Protein AF-A0A8T6VQS1-F1 (afdb_monomer_lite)

Structure (mmCIF, N/CA/C/O backbone):
data_AF-A0A8T6VQS1-F1
#
_entry.id   AF-A0A8T6VQS1-F1
#
loop_
_atom_site.group_PDB
_atom_site.id
_atom_site.type_symbol
_atom_site.label_atom_id
_atom_site.label_alt_id
_atom_site.label_comp_id
_atom_site.label_asym_id
_atom_site.label_entity_id
_atom_site.label_seq_id
_atom_site.pdbx_PDB_ins_code
_atom_site.Cartn_x
_atom_site.Cartn_y
_atom_site.Cartn_z
_atom_site.occupancy
_atom_site.B_iso_or_equiv
_atom_site.auth_seq_id
_atom_site.auth_comp_id
_atom_site.auth_asym_id
_atom_site.auth_atom_id
_atom_site.pdbx_PDB_model_num
ATOM 1 N N . MET A 1 1 ? -1.093 -9.844 -14.361 1.00 77.44 1 MET A N 1
ATOM 2 C CA . MET A 1 1 ? -1.292 -9.300 -12.995 1.00 77.44 1 MET A CA 1
ATOM 3 C C . MET A 1 1 ? 0.017 -8.751 -12.432 1.00 77.44 1 MET A C 1
ATOM 5 O O . MET A 1 1 ? 0.107 -7.544 -12.285 1.00 77.44 1 MET A O 1
ATOM 9 N N . TRP A 1 2 ? 1.044 -9.577 -12.190 1.00 84.19 2 TRP A N 1
ATOM 10 C CA . TRP A 1 2 ? 2.351 -9.124 -11.668 1.00 84.19 2 TRP A CA 1
ATOM 11 C C . TRP A 1 2 ? 3.082 -8.111 -12.559 1.00 84.19 2 TRP A C 1
ATOM 13 O O . TRP A 1 2 ? 3.766 -7.229 -12.060 1.00 84.19 2 TRP A O 1
ATOM 23 N N . SER A 1 3 ? 2.855 -8.177 -13.871 1.00 89.38 3 SER A N 1
ATOM 24 C CA . SER A 1 3 ? 3.388 -7.246 -14.874 1.00 89.38 3 SER A CA 1
ATOM 25 C C . SER A 1 3 ? 2.996 -5.778 -14.670 1.00 89.38 3 SER A C 1
ATOM 27 O O . SER A 1 3 ? 3.643 -4.903 -15.232 1.00 89.38 3 SER A O 1
ATOM 29 N N . HIS A 1 4 ? 1.945 -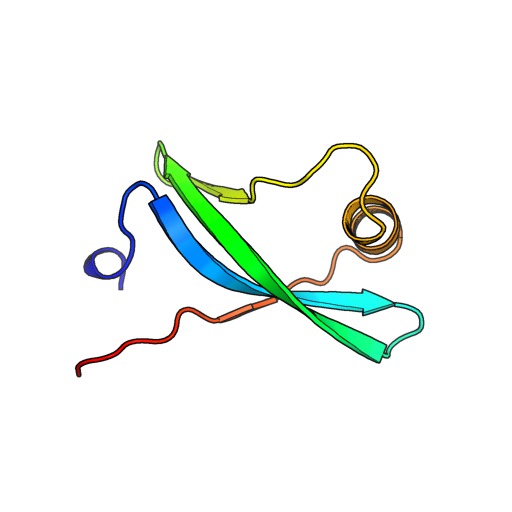5.493 -13.894 1.00 90.25 4 HIS A N 1
ATOM 30 C CA . HIS A 1 4 ? 1.531 -4.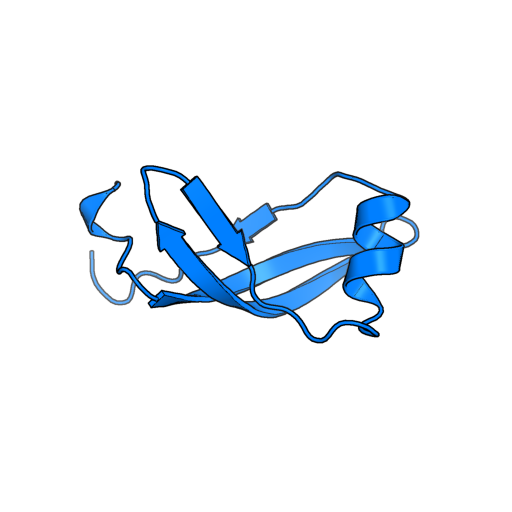121 -13.585 1.00 90.25 4 HIS A CA 1
ATOM 31 C C . HIS A 1 4 ? 2.249 -3.546 -12.352 1.00 90.25 4 HIS A C 1
ATOM 33 O O . HIS A 1 4 ? 1.997 -2.403 -11.980 1.00 90.25 4 HIS A O 1
ATOM 39 N N . PHE A 1 5 ? 3.113 -4.323 -11.689 1.00 92.06 5 PHE A N 1
ATOM 40 C CA . PHE A 1 5 ? 3.817 -3.900 -10.482 1.00 92.06 5 PHE A CA 1
ATOM 41 C C . PHE A 1 5 ? 5.282 -3.581 -10.764 1.00 92.06 5 PHE A C 1
ATOM 43 O O . PHE A 1 5 ? 6.117 -4.476 -10.857 1.00 92.06 5 PHE A O 1
ATOM 50 N N . GLN A 1 6 ? 5.574 -2.285 -10.872 1.00 93.06 6 GLN A N 1
ATOM 51 C CA . GLN A 1 6 ? 6.937 -1.755 -10.919 1.00 93.06 6 GLN A CA 1
ATOM 52 C C . GLN A 1 6 ? 7.602 -1.823 -9.537 1.00 93.06 6 GLN A C 1
ATOM 54 O O . GLN A 1 6 ? 6.907 -1.886 -8.519 1.00 93.06 6 GLN A O 1
ATOM 59 N N . ASP A 1 7 ? 8.934 -1.731 -9.498 1.00 94.06 7 ASP A N 1
ATOM 60 C CA . ASP A 1 7 ? 9.718 -1.714 -8.253 1.00 94.06 7 ASP A CA 1
ATOM 61 C C . ASP A 1 7 ? 9.212 -0.652 -7.268 1.00 94.06 7 ASP A C 1
ATOM 63 O O . ASP A 1 7 ? 9.115 -0.908 -6.067 1.00 94.06 7 ASP A O 1
ATOM 67 N N . MET A 1 8 ? 8.840 0.531 -7.776 1.00 94.38 8 MET A N 1
ATOM 68 C CA . MET A 1 8 ? 8.202 1.601 -7.011 1.00 94.38 8 MET A CA 1
ATOM 69 C C . MET A 1 8 ? 7.123 2.294 -7.843 1.00 94.38 8 MET A C 1
ATOM 71 O O . MET A 1 8 ? 7.397 2.746 -8.950 1.00 94.38 8 MET A O 1
ATOM 75 N N . GLN A 1 9 ? 5.913 2.431 -7.299 1.00 94.00 9 GLN A N 1
ATOM 76 C CA . GLN A 1 9 ? 4.821 3.152 -7.965 1.00 94.00 9 GLN A CA 1
ATOM 77 C C . GLN A 1 9 ? 3.786 3.707 -6.982 1.00 94.00 9 GLN A C 1
ATOM 79 O O . GLN A 1 9 ? 3.727 3.306 -5.818 1.00 94.00 9 GLN A O 1
ATOM 84 N N . HIS A 1 10 ? 2.947 4.632 -7.449 1.00 93.50 10 HIS A N 1
ATOM 85 C CA . HIS A 1 10 ? 1.857 5.181 -6.648 1.00 93.50 10 HIS A CA 1
ATOM 86 C C . HIS A 1 10 ? 0.620 4.283 -6.681 1.00 93.50 10 HIS A C 1
ATOM 88 O O . HIS A 1 10 ? 0.171 3.862 -7.744 1.00 93.50 10 HIS A O 1
ATOM 94 N N . ILE A 1 11 ? 0.041 4.043 -5.506 1.00 94.50 11 ILE A N 1
ATOM 95 C CA . ILE A 1 11 ? -1.260 3.386 -5.340 1.00 94.50 11 ILE A CA 1
ATOM 96 C C . ILE A 1 11 ? -2.137 4.196 -4.388 1.00 94.50 11 ILE A C 1
ATOM 98 O O . ILE A 1 11 ? -1.645 5.045 -3.637 1.00 94.50 11 ILE A O 1
ATOM 102 N N . PHE A 1 12 ? -3.435 3.908 -4.373 1.00 94.25 12 PHE A N 1
ATOM 103 C CA . PHE A 1 12 ? -4.345 4.412 -3.347 1.00 94.25 12 PHE A CA 1
ATOM 104 C C . PHE A 1 12 ? -4.502 3.365 -2.249 1.00 94.25 12 PHE A C 1
ATOM 106 O O . PHE A 1 12 ? -4.946 2.258 -2.529 1.00 94.25 12 PHE A O 1
ATOM 113 N N . LEU A 1 13 ? -4.154 3.705 -1.007 1.00 93.00 13 LEU A N 1
ATOM 114 C CA . LEU A 1 13 ? -4.328 2.831 0.154 1.00 93.00 13 LEU A CA 1
ATOM 115 C C . LEU A 1 13 ? -5.550 3.273 0.958 1.00 93.00 13 LEU A C 1
ATOM 117 O O . LEU A 1 13 ? -5.621 4.422 1.408 1.00 93.00 13 LEU A O 1
ATOM 121 N N . ALA A 1 14 ? -6.467 2.341 1.188 1.00 91.75 14 ALA A N 1
ATOM 122 C CA . ALA A 1 14 ? -7.604 2.489 2.075 1.00 91.75 14 ALA A CA 1
ATOM 123 C C . ALA A 1 14 ? -7.342 1.774 3.409 1.00 91.75 14 ALA A C 1
ATOM 125 O O . ALA A 1 14 ? -6.899 0.628 3.464 1.00 91.75 14 ALA A O 1
ATOM 126 N N . THR A 1 15 ? -7.641 2.465 4.504 1.00 90.06 15 THR A N 1
ATOM 127 C CA . THR A 1 15 ? -7.652 1.911 5.868 1.00 90.06 15 THR A CA 1
ATOM 128 C C . THR A 1 15 ? -8.974 2.257 6.538 1.00 90.06 15 THR A C 1
ATOM 130 O O . THR A 1 15 ? -9.556 3.294 6.215 1.00 90.06 15 THR A O 1
ATOM 133 N N . ALA A 1 16 ? -9.407 1.482 7.528 1.00 86.75 16 ALA A N 1
ATOM 134 C CA . ALA A 1 16 ? -10.620 1.782 8.285 1.00 86.75 16 ALA A CA 1
ATOM 135 C C . ALA A 1 16 ? -10.321 2.47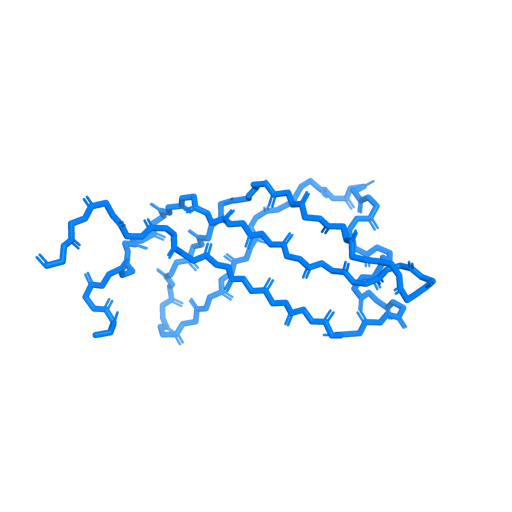3 9.628 1.00 86.75 16 ALA A C 1
ATOM 137 O O . ALA A 1 16 ? -9.558 1.970 10.452 1.00 86.75 16 ALA A O 1
ATOM 138 N N . GLU A 1 17 ? -10.990 3.594 9.894 1.00 82.75 17 GLU A N 1
ATOM 139 C CA . GLU A 1 17 ? -11.022 4.235 11.208 1.00 82.75 17 GLU A CA 1
ATOM 140 C C . GLU A 1 17 ? -12.473 4.410 11.656 1.00 82.75 17 GLU A C 1
ATOM 142 O O . GLU A 1 17 ? -13.248 5.068 10.972 1.00 82.75 17 GLU A O 1
ATOM 147 N N . LYS A 1 18 ? -12.861 3.831 12.804 1.00 83.38 18 LYS A N 1
ATOM 148 C CA . LYS A 1 18 ? -14.257 3.866 13.297 1.00 83.38 18 LYS A CA 1
ATOM 149 C C . LYS A 1 18 ? -15.273 3.426 12.218 1.00 83.38 18 LYS A C 1
ATOM 151 O O . LYS A 1 18 ? -16.327 4.035 12.078 1.00 83.38 18 LYS A O 1
ATOM 156 N N . ASN A 1 19 ? -14.923 2.395 11.443 1.00 79.75 19 ASN A N 1
ATOM 157 C CA . ASN A 1 19 ? -15.681 1.891 10.285 1.00 79.75 19 ASN A CA 1
ATOM 158 C C . ASN A 1 19 ? -15.865 2.890 9.127 1.00 79.75 19 ASN A C 1
ATOM 160 O O . ASN A 1 19 ? -16.688 2.658 8.249 1.00 79.75 19 ASN A O 1
ATOM 164 N N . GLN A 1 20 ? -15.082 3.970 9.086 1.00 85.50 20 GLN A N 1
ATOM 165 C CA . GLN A 1 20 ? -15.042 4.903 7.962 1.00 85.50 20 GLN A CA 1
ATOM 166 C C . GLN A 1 20 ? -13.747 4.712 7.160 1.00 85.50 20 GLN A C 1
ATOM 168 O O . GLN A 1 20 ? -12.666 4.629 7.761 1.00 85.50 20 GLN A O 1
ATOM 173 N N . PRO A 1 21 ? -13.817 4.645 5.819 1.00 84.81 21 PRO A N 1
ATOM 174 C CA . PRO A 1 21 ? -12.634 4.505 4.987 1.00 84.81 21 PRO A CA 1
ATOM 175 C C . PRO A 1 21 ? -11.827 5.807 4.954 1.00 84.81 21 PRO A C 1
ATOM 177 O O . PRO A 1 21 ? -12.361 6.911 4.842 1.00 84.81 21 PRO A O 1
ATOM 180 N N . ARG A 1 22 ? -10.504 5.673 5.021 1.00 88.44 22 ARG A N 1
ATOM 181 C CA . ARG A 1 22 ? -9.536 6.753 4.812 1.00 88.44 22 ARG A CA 1
ATOM 182 C C . ARG A 1 22 ? -8.637 6.374 3.642 1.00 88.44 22 ARG A C 1
ATOM 184 O O . ARG A 1 22 ? -7.736 5.551 3.810 1.00 88.44 22 ARG A O 1
ATOM 191 N N . VAL A 1 23 ? -8.892 6.976 2.483 1.00 90.44 23 VAL A N 1
ATOM 192 C CA . VAL A 1 23 ? -8.157 6.726 1.234 1.00 90.44 23 VAL A CA 1
ATOM 193 C C . VAL A 1 23 ? -7.100 7.803 1.030 1.00 90.44 23 VAL A C 1
ATOM 195 O O . VAL A 1 23 ? -7.369 8.987 1.234 1.00 90.44 23 VAL A O 1
ATOM 198 N N . ARG A 1 24 ? -5.886 7.402 0.651 1.00 90.31 24 ARG A N 1
ATOM 199 C CA . ARG A 1 24 ? -4.783 8.331 0.371 1.00 90.31 24 ARG A CA 1
ATOM 200 C C . ARG A 1 24 ? -3.770 7.729 -0.607 1.00 90.31 24 ARG A C 1
ATOM 202 O O . ARG A 1 24 ? -3.574 6.513 -0.565 1.00 90.31 24 ARG A O 1
ATOM 209 N N . PRO A 1 25 ? -3.095 8.546 -1.432 1.00 92.12 25 PRO A N 1
ATOM 210 C CA . PRO A 1 25 ? -1.984 8.067 -2.239 1.00 92.12 25 PRO A CA 1
ATOM 211 C C . PRO A 1 25 ? -0.786 7.713 -1.346 1.00 92.12 25 PRO A C 1
ATOM 213 O O . PRO A 1 25 ? -0.482 8.421 -0.380 1.00 92.12 25 PRO A O 1
ATOM 216 N N . VAL A 1 26 ? -0.113 6.610 -1.662 1.00 91.69 26 VAL A N 1
ATOM 217 C CA . VAL A 1 26 ? 1.159 6.188 -1.054 1.00 91.69 26 VAL A CA 1
ATOM 218 C C . VAL A 1 26 ? 2.053 5.552 -2.117 1.00 91.69 26 VAL A C 1
ATOM 220 O O . VAL A 1 26 ? 1.594 5.232 -3.214 1.00 91.69 26 VAL A O 1
ATOM 223 N N . THR A 1 27 ? 3.328 5.357 -1.791 1.00 93.94 27 THR A N 1
ATOM 224 C CA . THR A 1 27 ? 4.249 4.596 -2.639 1.00 93.94 27 THR A CA 1
ATOM 225 C C . THR A 1 27 ? 4.219 3.124 -2.238 1.00 93.94 27 THR A C 1
ATOM 227 O O . THR A 1 27 ? 4.479 2.781 -1.081 1.00 93.94 27 THR A O 1
ATOM 230 N N . LEU A 1 28 ? 3.900 2.270 -3.207 1.00 94.88 28 LEU A N 1
ATOM 231 C CA . LEU A 1 28 ? 4.075 0.826 -3.149 1.00 94.88 28 LEU A CA 1
ATOM 232 C C . LEU A 1 28 ? 5.487 0.486 -3.621 1.00 94.88 28 LEU A C 1
ATOM 234 O O . LEU A 1 28 ? 5.895 0.935 -4.689 1.00 94.88 28 LEU A O 1
ATOM 238 N N . VAL A 1 29 ? 6.198 -0.321 -2.846 1.00 95.25 29 VAL A N 1
ATOM 239 C CA . VAL A 1 29 ? 7.472 -0.930 -3.225 1.00 95.25 29 VAL A CA 1
ATOM 240 C C . VAL A 1 29 ? 7.232 -2.420 -3.426 1.00 95.25 29 VAL A C 1
ATOM 242 O O . VAL A 1 29 ? 6.774 -3.102 -2.503 1.00 95.25 29 VAL A O 1
ATOM 245 N N . HIS A 1 30 ? 7.525 -2.918 -4.622 1.00 94.81 30 HIS A N 1
ATOM 246 C CA . HIS A 1 30 ? 7.479 -4.337 -4.947 1.00 94.81 30 HIS A CA 1
ATOM 247 C C . HIS A 1 30 ? 8.898 -4.900 -4.866 1.00 94.81 30 HIS A C 1
ATOM 249 O O . HIS A 1 30 ? 9.762 -4.544 -5.659 1.00 94.81 30 HIS A O 1
ATOM 255 N N . PHE A 1 31 ? 9.161 -5.734 -3.862 1.00 92.56 31 PHE A N 1
ATOM 256 C CA . PHE A 1 31 ? 10.499 -6.261 -3.607 1.00 92.56 31 PHE A CA 1
ATOM 257 C C . PHE A 1 31 ? 10.425 -7.673 -3.030 1.00 92.56 31 PHE A C 1
ATOM 259 O O . PHE A 1 31 ? 9.746 -7.886 -2.022 1.00 92.56 31 PHE A O 1
ATOM 266 N N . ASN A 1 32 ? 11.153 -8.615 -3.641 1.00 89.94 32 ASN A N 1
ATOM 267 C CA . ASN A 1 32 ? 11.191 -10.033 -3.259 1.00 89.94 32 ASN A CA 1
ATOM 268 C C . ASN A 1 32 ? 9.789 -10.645 -3.096 1.00 89.94 32 ASN A C 1
ATOM 270 O O . ASN A 1 32 ? 9.463 -11.178 -2.032 1.00 89.94 32 ASN A O 1
ATOM 274 N N . ASP A 1 33 ? 8.947 -10.495 -4.125 1.00 87.56 33 ASP A N 1
ATOM 275 C CA . ASP A 1 33 ? 7.561 -10.991 -4.171 1.00 87.56 33 ASP A CA 1
ATOM 276 C C . ASP A 1 33 ? 6.683 -10.500 -3.006 1.00 87.56 33 ASP A C 1
ATOM 278 O O . ASP A 1 33 ? 5.718 -11.144 -2.587 1.00 87.56 33 ASP A O 1
ATOM 282 N N . ARG A 1 34 ? 7.034 -9.341 -2.440 1.00 92.00 34 ARG A N 1
ATOM 283 C CA . ARG A 1 34 ? 6.309 -8.698 -1.345 1.00 92.00 34 ARG A CA 1
ATOM 284 C C . ARG A 1 34 ? 6.026 -7.245 -1.665 1.00 92.00 34 ARG A C 1
ATOM 286 O O . ARG A 1 34 ? 6.813 -6.551 -2.307 1.00 92.00 34 ARG A O 1
ATOM 293 N N . PHE A 1 35 ? 4.904 -6.784 -1.133 1.00 93.56 35 PHE A N 1
ATOM 294 C CA . PHE A 1 35 ? 4.493 -5.396 -1.196 1.00 93.56 35 PHE A CA 1
ATOM 295 C C . PHE A 1 35 ? 4.791 -4.684 0.115 1.00 93.56 35 PHE A C 1
ATOM 297 O O . PHE A 1 35 ? 4.358 -5.107 1.188 1.00 93.56 35 PHE A O 1
ATOM 304 N N . TRP A 1 36 ? 5.497 -3.566 0.005 1.00 92.38 36 TRP A N 1
ATOM 305 C CA . TRP A 1 36 ? 5.802 -2.674 1.110 1.00 92.38 36 TRP A CA 1
ATOM 306 C C . TRP A 1 36 ? 5.189 -1.311 0.830 1.00 92.38 36 TRP A C 1
ATOM 308 O O . TRP A 1 36 ? 5.223 -0.821 -0.294 1.00 92.38 36 TRP A O 1
ATOM 318 N N . VAL A 1 37 ? 4.639 -0.674 1.857 1.00 89.00 37 VAL A N 1
ATOM 319 C CA . VAL A 1 37 ? 4.148 0.701 1.757 1.00 89.00 37 VAL A CA 1
ATOM 320 C C . VAL A 1 37 ? 5.094 1.591 2.536 1.00 89.00 37 VAL A C 1
ATOM 322 O O . VAL A 1 37 ? 5.247 1.421 3.749 1.00 89.00 37 VAL A O 1
ATOM 325 N N . THR A 1 38 ? 5.709 2.560 1.865 1.00 82.50 38 THR A N 1
ATOM 326 C CA . THR A 1 38 ? 6.514 3.558 2.567 1.00 82.50 38 THR A CA 1
ATOM 327 C C . THR A 1 38 ? 5.598 4.609 3.187 1.00 82.50 38 THR A C 1
ATOM 329 O O . THR A 1 38 ? 4.651 5.120 2.584 1.00 82.50 38 THR A O 1
ATOM 332 N N . THR A 1 39 ? 5.834 4.910 4.460 1.00 73.38 39 THR A N 1
ATOM 333 C CA . THR A 1 39 ? 5.056 5.887 5.221 1.00 73.38 39 THR A CA 1
ATOM 334 C C . THR A 1 39 ? 5.966 6.634 6.180 1.00 73.38 39 THR A C 1
ATOM 336 O O . THR A 1 39 ? 6.885 6.052 6.746 1.00 73.38 39 THR A O 1
ATOM 339 N N . GLY A 1 40 ? 5.662 7.909 6.432 1.00 71.00 40 GLY A N 1
ATOM 340 C CA . GLY A 1 40 ? 6.246 8.628 7.562 1.00 71.00 40 GLY A CA 1
ATOM 341 C C . GLY A 1 40 ? 5.919 7.939 8.893 1.00 71.00 40 GLY A C 1
ATOM 342 O O . GLY A 1 40 ? 4.801 7.451 9.094 1.00 71.00 40 GLY A O 1
ATOM 343 N N . THR A 1 41 ? 6.894 7.921 9.799 1.00 59.03 41 THR A N 1
ATOM 344 C CA . THR A 1 41 ? 6.918 7.152 11.058 1.00 59.03 41 THR A CA 1
ATOM 345 C C . THR A 1 41 ? 5.843 7.574 12.073 1.00 59.03 41 THR A C 1
ATOM 347 O O . THR A 1 41 ? 5.426 6.757 12.887 1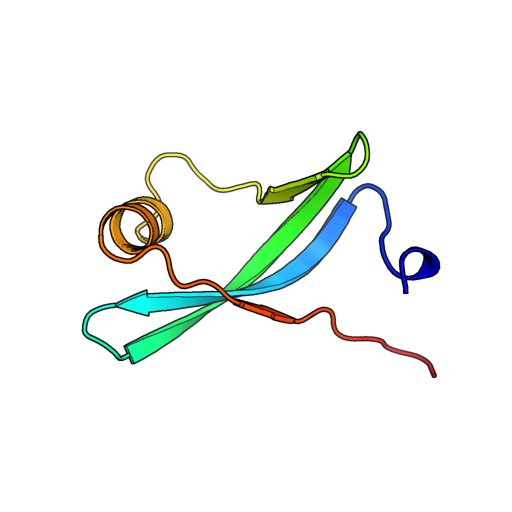.00 59.03 41 THR A O 1
ATOM 350 N N . ASN A 1 42 ? 5.333 8.811 11.984 1.00 57.41 42 ASN A N 1
ATOM 351 C CA . ASN A 1 42 ? 4.321 9.387 12.891 1.00 57.41 42 ASN A CA 1
ATOM 352 C C . ASN A 1 42 ? 2.933 9.577 12.254 1.00 57.41 42 ASN A C 1
ATOM 354 O O . ASN A 1 42 ? 2.122 10.373 12.720 1.00 57.41 42 ASN A O 1
ATOM 358 N N . ASN A 1 43 ? 2.643 8.884 11.157 1.00 64.25 43 ASN A N 1
ATOM 359 C CA . ASN A 1 43 ? 1.427 9.142 10.399 1.00 64.25 43 ASN A CA 1
ATOM 360 C C . ASN A 1 43 ? 0.231 8.348 10.968 1.00 64.25 43 ASN A C 1
ATOM 362 O O . ASN A 1 43 ? 0.343 7.150 11.228 1.00 64.25 43 ASN A O 1
ATOM 366 N N . GLU A 1 44 ? -0.930 8.997 11.110 1.00 65.12 44 GLU A N 1
ATOM 367 C CA . GLU A 1 44 ? -2.185 8.443 11.663 1.00 65.12 44 GLU A CA 1
ATOM 368 C C . GLU A 1 44 ? -2.593 7.075 11.063 1.00 65.12 44 GLU A C 1
ATOM 370 O O . GLU A 1 44 ? -3.226 6.260 11.733 1.00 65.12 44 GLU A O 1
ATOM 375 N N . LYS A 1 45 ? -2.133 6.747 9.842 1.00 62.66 45 LYS A N 1
ATOM 376 C CA . LYS A 1 45 ? -2.258 5.402 9.230 1.00 62.66 45 LYS A CA 1
ATOM 377 C C . LYS A 1 45 ? -1.720 4.269 10.096 1.00 62.66 45 LYS A C 1
ATOM 379 O O . LYS A 1 45 ? -2.359 3.228 10.162 1.00 62.66 45 LYS A O 1
ATOM 384 N N . ILE A 1 46 ? -0.564 4.432 10.740 1.00 69.62 46 ILE A N 1
ATOM 385 C CA . ILE A 1 46 ? 0.041 3.339 11.519 1.00 69.62 46 ILE A CA 1
ATOM 386 C C . ILE A 1 46 ? -0.833 3.031 12.738 1.00 69.62 46 ILE A C 1
ATOM 388 O O . ILE A 1 46 ? -1.060 1.863 13.051 1.00 69.62 46 ILE A O 1
ATOM 392 N N . LYS A 1 47 ? -1.385 4.064 13.388 1.00 72.81 47 LYS A N 1
ATOM 393 C CA . LYS A 1 47 ? -2.336 3.898 14.497 1.00 72.81 47 LYS A CA 1
ATOM 394 C C . LYS A 1 47 ? -3.613 3.195 14.029 1.00 72.81 47 LYS A C 1
ATOM 396 O O . LYS A 1 47 ? -4.081 2.278 14.700 1.00 72.81 47 LYS A O 1
ATOM 401 N N . GLN A 1 48 ? -4.138 3.583 12.866 1.00 65.25 48 GLN A N 1
ATOM 402 C CA . GLN A 1 48 ? -5.329 2.972 12.269 1.00 65.25 48 GLN A CA 1
ATOM 403 C C . GLN A 1 48 ? -5.098 1.494 11.920 1.00 65.25 48 GLN A C 1
AT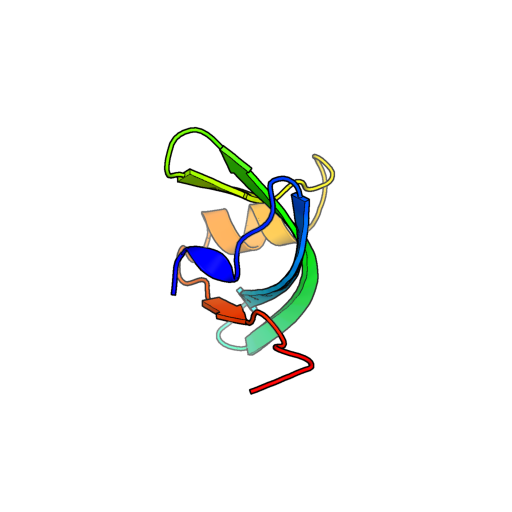OM 405 O O . GLN A 1 48 ? -5.862 0.659 12.386 1.00 65.25 48 GLN A O 1
ATOM 410 N N . ILE A 1 49 ? -4.012 1.152 11.212 1.0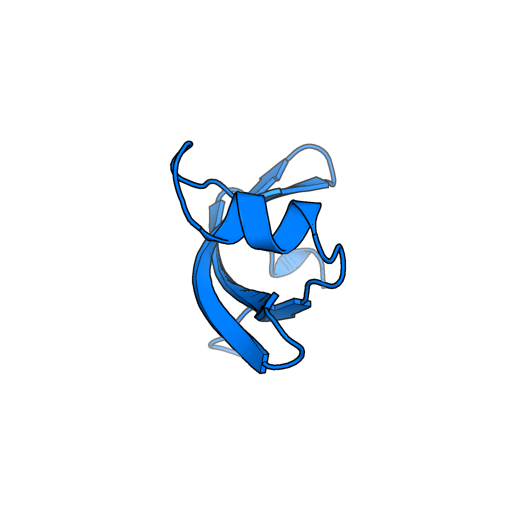0 73.25 49 ILE A N 1
ATOM 411 C CA . ILE A 1 49 ? -3.679 -0.233 10.821 1.00 73.25 49 ILE A CA 1
ATOM 412 C C . ILE A 1 49 ? -3.416 -1.119 12.048 1.00 73.25 49 ILE A C 1
ATOM 414 O O . ILE A 1 49 ? -3.817 -2.281 12.085 1.00 73.25 49 ILE A O 1
ATOM 418 N N . ARG A 1 50 ? -2.769 -0.578 13.092 1.00 78.31 50 ARG A N 1
ATOM 419 C CA . ARG A 1 50 ? -2.573 -1.304 14.360 1.00 78.31 50 ARG A CA 1
ATOM 420 C C . ARG A 1 50 ? -3.897 -1.610 15.061 1.00 78.31 50 ARG A C 1
ATOM 422 O O . ARG A 1 50 ? -4.014 -2.665 15.676 1.00 78.31 50 ARG A O 1
ATOM 429 N N . LYS A 1 51 ? -4.874 -0.703 14.979 1.00 82.94 51 LYS A N 1
ATOM 430 C CA . LYS A 1 51 ? -6.198 -0.856 15.598 1.00 82.94 51 LYS A CA 1
ATOM 431 C C . LYS A 1 51 ? -7.148 -1.723 14.763 1.00 82.94 51 LYS A C 1
ATOM 433 O O . LYS A 1 51 ? -7.946 -2.459 15.332 1.00 82.94 51 LYS A O 1
ATOM 438 N N . ASN A 1 52 ? -7.074 -1.632 13.440 1.00 82.19 52 ASN A N 1
ATOM 439 C CA . ASN A 1 52 ? -7.854 -2.416 12.492 1.00 82.19 52 ASN A CA 1
ATOM 440 C C . ASN A 1 52 ? -6.960 -2.809 11.310 1.00 82.19 52 ASN A C 1
ATOM 442 O O . ASN A 1 52 ? -6.520 -1.952 10.547 1.00 82.19 52 ASN A O 1
ATOM 446 N N . LYS A 1 53 ? -6.710 -4.113 11.162 1.00 82.25 53 LYS A N 1
ATOM 447 C CA . LYS A 1 53 ? -5.791 -4.660 10.155 1.00 82.25 53 LYS A CA 1
ATOM 448 C C . LYS A 1 53 ? -6.397 -4.749 8.751 1.00 82.25 53 LYS A C 1
ATOM 450 O O . LYS A 1 53 ? -5.678 -5.104 7.822 1.00 82.25 53 LYS A O 1
ATOM 455 N N . ASN A 1 54 ? -7.683 -4.432 8.589 1.00 86.38 54 ASN A N 1
ATOM 456 C CA . ASN A 1 54 ? -8.328 -4.429 7.282 1.00 86.38 54 ASN A CA 1
ATOM 457 C C . ASN A 1 54 ? -7.790 -3.261 6.453 1.00 86.38 54 ASN A C 1
ATOM 459 O O . ASN A 1 54 ? -7.965 -2.089 6.806 1.00 86.38 54 ASN A O 1
ATOM 463 N N . ILE A 1 55 ? -7.141 -3.607 5.347 1.00 89.00 55 ILE A N 1
ATOM 464 C CA . ILE A 1 55 ? -6.608 -2.671 4.364 1.00 89.00 55 ILE A CA 1
ATOM 465 C C . ILE A 1 55 ? -7.005 -3.126 2.964 1.00 89.00 55 ILE A C 1
ATOM 467 O O . ILE A 1 55 ? -7.190 -4.315 2.717 1.00 89.00 55 ILE A O 1
ATOM 471 N N . GLU A 1 56 ? -7.076 -2.172 2.050 1.00 92.56 56 GLU A N 1
ATOM 472 C CA . GLU A 1 56 ? -7.250 -2.407 0.620 1.00 92.56 56 GLU A CA 1
ATOM 473 C C . GLU A 1 56 ? -6.344 -1.431 -0.126 1.00 92.56 56 GLU A C 1
ATOM 475 O O . GLU A 1 56 ? -6.129 -0.307 0.337 1.00 92.56 56 GLU A O 1
ATOM 480 N N . PHE A 1 57 ? -5.806 -1.840 -1.272 1.00 93.44 57 PHE A N 1
ATOM 481 C CA . PHE A 1 57 ? -5.159 -0.907 -2.179 1.00 93.44 57 PHE A CA 1
ATOM 482 C C . PHE A 1 57 ? -5.715 -1.014 -3.593 1.00 93.44 57 PHE A C 1
ATOM 484 O O . PHE A 1 57 ? -6.076 -2.094 -4.051 1.00 93.44 57 PHE A O 1
ATOM 491 N N . CYS A 1 58 ? -5.718 0.117 -4.292 1.00 94.81 58 CYS A N 1
ATOM 492 C CA . CYS A 1 58 ? -6.093 0.208 -5.692 1.00 94.81 58 CYS A CA 1
ATOM 493 C C . CYS A 1 58 ? -4.898 0.701 -6.512 1.00 94.81 58 CYS A C 1
ATOM 495 O O . CYS A 1 58 ? -4.334 1.767 -6.237 1.00 94.81 58 CYS A O 1
ATOM 497 N N . LEU A 1 59 ? -4.519 -0.096 -7.513 1.00 94.38 59 LEU A N 1
ATOM 498 C CA . LEU A 1 59 ? -3.602 0.299 -8.573 1.00 94.38 59 LEU A CA 1
ATOM 499 C C . LEU A 1 59 ? -4.437 0.799 -9.753 1.00 94.38 59 LEU A C 1
ATOM 501 O O . LEU A 1 59 ? -5.182 0.029 -10.357 1.00 94.38 59 LEU A O 1
ATOM 505 N N . LEU A 1 60 ? -4.310 2.084 -10.077 1.00 91.44 60 LEU A N 1
ATOM 506 C CA . LEU A 1 60 ? -4.982 2.656 -11.236 1.00 91.44 60 LEU A CA 1
ATOM 507 C C . LEU A 1 60 ? -4.208 2.284 -12.506 1.00 91.44 60 LEU A C 1
ATOM 509 O O . LEU A 1 60 ? -3.103 2.776 -12.725 1.00 91.44 60 LEU A O 1
ATOM 513 N N . LEU A 1 61 ? -4.793 1.424 -13.339 1.00 89.56 61 LEU A N 1
ATOM 514 C CA . LEU A 1 61 ? -4.241 1.086 -14.649 1.00 89.56 61 LEU A CA 1
ATOM 515 C C . LEU A 1 61 ? -4.642 2.167 -15.656 1.00 89.56 61 LEU A C 1
ATOM 517 O O . LEU A 1 61 ? -5.820 2.488 -15.794 1.00 89.56 61 LEU A O 1
ATOM 521 N N . THR A 1 62 ? -3.665 2.746 -16.349 1.00 80.06 62 THR A N 1
ATOM 522 C CA . THR A 1 62 ? -3.897 3.814 -17.337 1.00 80.06 62 THR A CA 1
ATOM 523 C C . THR A 1 62 ? -4.155 3.282 -18.747 1.00 80.06 62 THR A C 1
ATOM 525 O O . THR A 1 62 ? -4.593 4.036 -19.609 1.00 80.06 62 THR A O 1
ATOM 528 N N . THR A 1 63 ? -3.898 1.995 -18.988 1.00 70.62 63 THR A N 1
ATOM 529 C CA . THR A 1 63 ? -4.123 1.298 -20.262 1.00 70.62 63 THR A CA 1
ATOM 530 C C . THR A 1 63 ? -4.549 -0.146 -19.990 1.00 70.62 63 THR A C 1
ATOM 532 O O . THR A 1 63 ? -4.104 -0.746 -19.006 1.00 70.62 63 THR A O 1
ATOM 535 N N . GLY A 1 64 ? -5.443 -0.667 -20.835 1.00 54.38 64 GLY A N 1
ATOM 536 C CA . GLY A 1 64 ? -5.996 -2.023 -20.792 1.00 54.38 64 GLY A CA 1
ATOM 537 C C . GLY A 1 64 ? -5.964 -2.669 -22.165 1.00 54.38 64 GLY A C 1
ATOM 538 O O . GLY A 1 64 ? -5.963 -1.906 -23.158 1.00 54.38 64 GLY A O 1
#

Secondary structure (DSSP, 8-state):
-GGG--SEEEEEEEEEETTEEEEEEEEEEEETTEEEEE--TT-HHHHHHHH---EEEE---S--

pLDDT: mean 84.63, std 10.71, range [54.38, 95.25]

Radius of gyration: 12.58 Å; chains: 1; bounding box: 27×20×36 Å

Sequence (64 aa):
MWSHFQDMQHIFLATAEKNQPRVRPVTLVHFNDRFWVTTGTNNEKIKQIRKNKNIEFCLLLTTG

Foldseek 3Di:
DCVLDDQKDKKWKWFDDPNDIDIDIFIWGCDPNDTDTDDDPPDVVVVRCVVPVDMDIGDDDPDD